Protein AF-A0A7D5UVH3-F1 (afdb_monomer_lite)

InterPro domains:
  IPR036514 SGNH hydrolase superfamily [G3DSA:3.40.50.1110] (5-118)
  IPR045136 Isoamyl acetate-hydrolyzing esterase Iah1-like [PTHR14209] (6-118)

Structure (mmCIF, N/CA/C/O backbone):
data_AF-A0A7D5UVH3-F1
#
_entry.id   AF-A0A7D5UVH3-F1
#
loop_
_atom_site.group_PDB
_atom_site.id
_atom_site.type_symbol
_atom_site.label_atom_id
_atom_site.label_alt_id
_atom_site.label_comp_id
_atom_site.label_asym_id
_atom_site.label_entity_id
_atom_site.label_seq_id
_atom_site.pdbx_PDB_ins_code
_atom_site.Cartn_x
_atom_site.Cartn_y
_atom_site.Cartn_z
_atom_site.occupancy
_atom_site.B_iso_or_equiv
_atom_site.auth_seq_id
_atom_site.auth_comp_id
_atom_site.auth_asym_id
_atom_site.auth_atom_id
_atom_site.pdbx_PDB_model_num
ATOM 1 N N . MET A 1 1 ? 11.507 19.581 -4.291 1.00 45.06 1 MET A N 1
ATOM 2 C CA . MET A 1 1 ? 11.210 18.134 -4.350 1.00 45.06 1 MET A CA 1
ATOM 3 C C . MET A 1 1 ? 9.798 17.923 -3.849 1.00 45.06 1 MET A C 1
ATOM 5 O O . MET A 1 1 ? 9.501 18.351 -2.740 1.00 45.06 1 MET A O 1
ATOM 9 N N . GLN A 1 2 ? 8.921 17.354 -4.673 1.00 54.25 2 GLN A N 1
ATOM 10 C CA . GLN A 1 2 ? 7.599 16.928 -4.214 1.00 54.25 2 GLN A CA 1
ATOM 11 C C . GLN A 1 2 ? 7.803 15.794 -3.198 1.00 54.25 2 GLN A C 1
ATOM 13 O O . GLN A 1 2 ? 8.680 14.956 -3.397 1.00 54.25 2 GLN A O 1
ATOM 18 N N . GLN A 1 3 ? 7.083 15.807 -2.073 1.00 58.22 3 GLN A N 1
ATOM 19 C CA . GLN A 1 3 ? 7.144 14.678 -1.141 1.00 58.22 3 GLN A CA 1
ATOM 20 C C . GLN A 1 3 ? 6.584 13.432 -1.843 1.00 58.22 3 GLN A C 1
ATOM 22 O O . GLN A 1 3 ? 5.542 13.558 -2.489 1.00 58.22 3 GLN A O 1
ATOM 27 N N . PRO A 1 4 ? 7.234 12.261 -1.720 1.00 65.25 4 PRO A N 1
ATOM 28 C CA . PRO A 1 4 ? 6.743 11.038 -2.342 1.00 65.25 4 PRO A CA 1
ATOM 29 C C . PRO A 1 4 ? 5.363 10.692 -1.776 1.00 65.25 4 PRO A C 1
ATOM 31 O O . PRO A 1 4 ? 5.177 10.661 -0.556 1.00 65.25 4 PRO A O 1
ATOM 34 N N . LEU A 1 5 ? 4.398 10.482 -2.672 1.00 83.94 5 LEU A N 1
ATOM 35 C CA . LEU A 1 5 ? 3.029 10.082 -2.354 1.00 83.94 5 LEU A CA 1
ATOM 36 C C . LEU A 1 5 ? 2.984 8.549 -2.218 1.00 83.94 5 LEU A C 1
ATOM 38 O O . LEU A 1 5 ? 3.640 7.855 -2.986 1.00 83.94 5 LEU A O 1
ATOM 42 N N . GLY A 1 6 ? 2.237 8.006 -1.250 1.00 93.50 6 GLY A N 1
ATOM 43 C CA . GLY A 1 6 ? 2.126 6.551 -1.035 1.00 93.50 6 GLY A CA 1
ATOM 44 C C . GLY A 1 6 ? 2.031 6.149 0.438 1.00 93.50 6 GLY A C 1
ATOM 45 O O . GLY A 1 6 ? 1.849 6.998 1.318 1.00 93.50 6 GLY A O 1
ATOM 46 N N . THR A 1 7 ? 2.187 4.855 0.728 1.00 96.81 7 THR A N 1
ATOM 47 C CA . THR A 1 7 ? 2.057 4.317 2.097 1.00 96.81 7 THR A CA 1
ATOM 48 C C . THR A 1 7 ? 3.055 4.928 3.085 1.00 96.81 7 THR A C 1
ATOM 50 O O . THR A 1 7 ? 2.716 5.150 4.249 1.00 96.81 7 THR A O 1
ATOM 53 N N . GLU A 1 8 ? 4.265 5.276 2.634 1.00 95.19 8 GLU A N 1
ATOM 54 C CA . GLU A 1 8 ? 5.265 5.944 3.478 1.00 95.19 8 GLU A CA 1
ATOM 55 C C . GLU A 1 8 ? 4.806 7.315 3.975 1.00 95.19 8 GLU A C 1
ATOM 57 O O . GLU A 1 8 ? 5.069 7.691 5.121 1.00 95.19 8 GLU A O 1
ATOM 62 N N . GLN A 1 9 ? 4.126 8.076 3.118 1.00 94.31 9 GLN A N 1
ATOM 63 C CA . GLN A 1 9 ? 3.546 9.355 3.503 1.00 94.31 9 GLN A CA 1
ATOM 64 C C . GLN A 1 9 ? 2.293 9.145 4.349 1.00 94.31 9 GLN A C 1
ATOM 66 O O . GLN A 1 9 ? 2.121 9.846 5.346 1.00 94.31 9 GLN A O 1
ATOM 71 N N . GLY A 1 10 ? 1.469 8.152 4.002 1.00 95.62 10 GLY A N 1
ATOM 72 C CA . GLY A 1 10 ? 0.293 7.764 4.776 1.00 95.62 10 GLY A CA 1
ATOM 73 C C . GLY A 1 10 ? 0.620 7.567 6.255 1.00 95.62 10 GLY A C 1
ATOM 74 O O . GLY A 1 10 ? -0.019 8.178 7.106 1.00 95.62 10 GLY A O 1
ATOM 75 N N . LEU A 1 11 ? 1.689 6.826 6.565 1.00 96.62 11 LEU A N 1
ATOM 76 C CA . LEU A 1 11 ? 2.141 6.606 7.946 1.00 96.62 11 LEU A CA 1
ATOM 77 C C . LEU A 1 11 ? 2.491 7.902 8.692 1.00 96.62 11 LEU A C 1
ATOM 79 O O . LEU A 1 11 ? 2.249 8.015 9.889 1.00 96.62 11 LEU A O 1
ATOM 83 N N . LYS A 1 12 ? 3.055 8.895 7.996 1.00 95.44 12 LYS A N 1
ATOM 84 C CA . LYS A 1 12 ? 3.423 10.193 8.589 1.00 95.44 12 LYS A CA 1
ATOM 85 C C . LYS A 1 12 ? 2.214 11.107 8.796 1.00 95.44 12 LYS A C 1
ATOM 87 O O . LYS A 1 12 ? 2.258 11.990 9.654 1.00 95.44 12 LYS A O 1
ATOM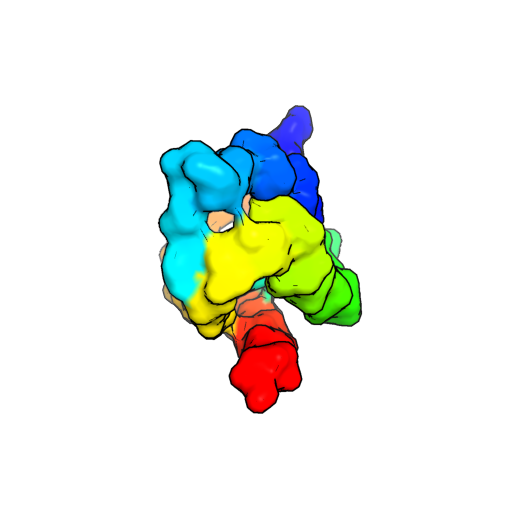 92 N N . VAL A 1 13 ? 1.186 10.959 7.962 1.00 95.50 13 VAL A N 1
ATOM 93 C CA . VAL A 1 13 ? -0.000 11.824 7.949 1.00 95.50 13 VAL A CA 1
ATOM 94 C C . VAL A 1 13 ? -1.100 11.287 8.856 1.00 95.50 13 VAL A C 1
ATOM 96 O O . VAL A 1 13 ? -1.765 12.095 9.493 1.00 95.50 13 VAL A O 1
ATOM 99 N N . LEU A 1 14 ? -1.254 9.965 8.974 1.00 95.94 14 LEU A N 1
ATOM 100 C CA . LEU A 1 14 ? -2.314 9.325 9.756 1.00 95.94 14 LEU A CA 1
ATOM 101 C C . LEU A 1 14 ? -2.505 9.942 11.159 1.00 95.94 14 LEU A C 1
ATOM 103 O O . LEU A 1 14 ? -3.590 10.455 11.416 1.00 95.94 14 LEU A O 1
ATOM 107 N N . PRO A 1 15 ? -1.490 10.034 12.044 1.00 95.31 15 PRO A N 1
ATOM 108 C CA . PRO A 1 15 ? -1.683 10.624 13.375 1.00 95.31 15 PRO A CA 1
ATOM 109 C C . PRO A 1 15 ? -2.066 12.110 13.370 1.00 95.31 15 PRO A C 1
ATOM 111 O O . PRO A 1 15 ? -2.528 12.615 14.384 1.00 95.31 15 PRO A O 1
ATOM 114 N N . LYS A 1 16 ? -1.859 12.826 12.260 1.00 95.31 16 LYS A N 1
ATOM 115 C CA . LYS A 1 16 ? -2.190 14.253 12.138 1.00 95.31 16 LYS A CA 1
ATOM 116 C C . LYS A 1 16 ? -3.639 14.488 11.721 1.00 95.31 16 LYS A C 1
ATOM 118 O O . LYS A 1 16 ? -4.128 15.600 11.880 1.00 95.31 16 LYS A O 1
ATOM 123 N N . ILE A 1 17 ? -4.286 13.478 11.138 1.00 94.12 17 ILE A N 1
ATOM 124 C CA . ILE A 1 17 ? -5.668 13.564 10.647 1.00 94.12 17 ILE A CA 1
ATOM 125 C C . ILE A 1 17 ? -6.664 12.846 11.560 1.00 94.12 17 ILE A C 1
ATOM 127 O O . ILE A 1 17 ? -7.856 13.131 11.485 1.00 94.12 17 ILE A O 1
ATOM 131 N N . MET A 1 18 ? -6.197 11.930 12.414 1.00 94.50 18 MET A N 1
ATOM 132 C CA . MET A 1 18 ? -7.050 11.276 13.405 1.00 94.50 18 MET A CA 1
ATOM 133 C C . MET A 1 18 ? -7.394 12.252 14.532 1.00 94.50 18 MET A C 1
ATOM 135 O O . MET A 1 18 ? -6.520 12.925 15.076 1.00 94.50 18 MET A O 1
ATOM 139 N N . SER A 1 19 ? -8.679 12.337 14.865 1.00 91.75 19 SER A N 1
ATOM 140 C CA . SER A 1 19 ? -9.176 13.132 15.990 1.00 91.75 19 SER A CA 1
ATOM 141 C C . SER A 1 19 ? -9.019 12.380 17.310 1.00 91.75 19 SER A C 1
ATOM 143 O O . SER A 1 19 ? -8.823 11.171 17.320 1.00 91.75 19 SER A O 1
ATOM 145 N N . ASP A 1 20 ? -9.162 13.076 18.437 1.00 93.00 20 ASP A N 1
ATOM 146 C CA . ASP A 1 20 ? -9.287 12.406 19.733 1.00 93.00 20 ASP A CA 1
ATOM 147 C C . ASP A 1 20 ? -10.549 11.509 19.737 1.00 93.00 20 ASP A C 1
ATOM 149 O O . ASP A 1 20 ? -11.649 12.022 19.484 1.00 93.00 20 ASP A O 1
ATOM 153 N N . PRO A 1 21 ? -10.436 10.196 20.033 1.00 93.19 21 PRO A N 1
ATOM 154 C CA . PRO A 1 21 ? -11.580 9.289 20.123 1.00 93.19 21 PRO A CA 1
ATOM 155 C C . PRO A 1 21 ? -12.677 9.734 21.096 1.00 93.19 21 PRO A C 1
ATOM 157 O O . PRO A 1 21 ? -13.837 9.374 20.894 1.00 93.19 21 PRO A O 1
ATOM 160 N N . GLN A 1 22 ? -12.341 10.518 22.128 1.00 92.94 22 GLN A N 1
ATOM 161 C CA . GLN A 1 22 ? -13.313 11.068 23.080 1.00 92.94 22 GLN A CA 1
ATOM 162 C C . GLN A 1 22 ? -14.156 12.194 22.471 1.00 92.94 22 GLN A C 1
ATOM 164 O O . GLN A 1 22 ? -15.286 12.420 22.898 1.00 92.94 22 GLN A O 1
ATOM 169 N N . GLN A 1 23 ? -13.624 12.893 21.466 1.00 93.69 23 GLN A N 1
ATOM 170 C CA . GLN A 1 23 ? -14.319 13.976 20.768 1.00 93.69 23 GLN A CA 1
ATOM 171 C C . GLN A 1 23 ? -15.065 13.464 19.536 1.00 93.69 23 GLN A C 1
ATOM 173 O O . GLN A 1 23 ? -16.155 13.936 19.219 1.00 93.69 23 GLN A O 1
ATOM 178 N N . THR A 1 24 ? -14.475 12.523 18.796 1.00 93.44 24 THR A N 1
ATOM 179 C CA . THR A 1 24 ? -15.062 11.970 17.571 1.00 93.44 24 THR A CA 1
ATOM 180 C C . THR A 1 24 ? -14.631 10.522 17.365 1.00 93.44 24 THR A C 1
ATOM 182 O O . THR A 1 24 ? -13.449 10.191 17.359 1.00 93.44 24 THR A O 1
ATOM 185 N N . SER A 1 25 ? -15.607 9.642 17.134 1.00 93.06 25 SER A N 1
ATOM 186 C CA . SER A 1 25 ? -15.373 8.222 16.861 1.00 93.06 25 SER A CA 1
ATOM 187 C C . SER A 1 25 ? -15.365 7.944 15.356 1.00 93.06 25 SER A C 1
ATOM 189 O O . SER A 1 25 ? -16.342 8.224 14.658 1.00 93.06 25 SER A O 1
ATOM 191 N N . VAL A 1 26 ? -14.285 7.332 14.862 1.00 95.38 26 VAL A N 1
ATOM 192 C CA . VAL A 1 26 ? -14.221 6.766 13.511 1.00 95.38 26 VAL A CA 1
ATOM 193 C C . VAL A 1 26 ? -14.729 5.329 13.563 1.00 95.38 26 VAL A C 1
ATOM 195 O O . VAL A 1 26 ? -14.070 4.451 14.104 1.00 95.38 26 VAL A O 1
ATOM 198 N N . ARG A 1 27 ? -15.912 5.072 12.995 1.00 95.62 27 ARG A N 1
ATOM 199 C CA . ARG A 1 27 ? -16.502 3.717 12.957 1.00 95.62 27 ARG A CA 1
ATOM 200 C C . ARG A 1 27 ? -16.059 2.881 11.761 1.00 95.62 27 ARG A C 1
ATOM 202 O O . ARG A 1 27 ? -16.139 1.655 11.808 1.00 95.62 27 ARG A O 1
ATOM 209 N N . PHE A 1 28 ? -15.636 3.535 10.688 1.00 95.94 28 PHE A N 1
ATOM 210 C CA . PHE A 1 28 ? -15.230 2.898 9.445 1.00 95.94 28 PHE A CA 1
ATOM 211 C C . PHE A 1 28 ? -14.067 3.671 8.835 1.00 95.94 28 PHE A C 1
ATOM 213 O O . PHE A 1 28 ? -14.106 4.901 8.798 1.00 95.94 28 PHE A O 1
ATOM 220 N N . MET A 1 29 ? -13.060 2.960 8.335 1.00 95.44 29 MET A N 1
ATOM 221 C CA . MET A 1 29 ? -11.962 3.557 7.583 1.00 95.44 29 MET A CA 1
ATOM 222 C C . MET A 1 29 ? -11.645 2.717 6.350 1.00 95.44 29 MET A C 1
ATOM 224 O O . MET A 1 29 ? -11.346 1.529 6.454 1.00 95.44 29 MET A O 1
ATOM 228 N N . ALA A 1 30 ? -11.665 3.367 5.187 1.00 95.88 30 ALA A N 1
ATOM 229 C CA . ALA A 1 30 ? -11.124 2.811 3.957 1.00 95.88 30 ALA A CA 1
ATOM 230 C C . ALA A 1 30 ? -9.674 3.276 3.774 1.00 95.88 30 ALA A C 1
ATOM 232 O O . ALA A 1 30 ? -9.400 4.476 3.826 1.00 95.88 30 ALA A O 1
ATOM 233 N N . ILE A 1 31 ? -8.758 2.338 3.540 1.00 94.75 31 ILE A N 1
ATOM 234 C CA . ILE A 1 31 ? -7.354 2.615 3.222 1.00 94.75 31 ILE A CA 1
ATOM 235 C C . ILE A 1 31 ? -7.122 2.265 1.754 1.00 94.75 31 ILE A C 1
ATOM 237 O O . ILE A 1 31 ? -7.371 1.137 1.328 1.00 94.75 31 ILE A O 1
ATOM 241 N N . ILE A 1 32 ? -6.660 3.256 0.986 1.00 95.38 32 ILE A N 1
ATOM 242 C CA . ILE A 1 32 ? -6.471 3.166 -0.465 1.00 95.38 32 ILE A CA 1
ATOM 243 C C . ILE A 1 32 ? -5.058 3.650 -0.800 1.00 95.38 32 ILE A C 1
ATOM 245 O O . ILE A 1 32 ? -4.795 4.850 -0.858 1.00 95.38 32 ILE A O 1
ATOM 249 N N . PHE A 1 33 ? -4.144 2.706 -1.009 1.00 96.25 33 PHE A N 1
ATOM 250 C CA . PHE A 1 33 ? -2.756 2.953 -1.410 1.00 96.25 33 PHE A CA 1
ATOM 251 C C . PHE A 1 33 ? -2.296 1.885 -2.406 1.00 96.25 33 PHE A C 1
ATOM 253 O O . PHE A 1 33 ? -2.965 0.872 -2.585 1.00 96.25 33 PHE A O 1
ATOM 260 N N . GLY A 1 34 ? -1.132 2.082 -3.027 1.00 95.75 34 GLY A N 1
ATOM 261 C CA . GLY A 1 34 ? -0.539 1.115 -3.954 1.00 95.75 34 GLY A CA 1
ATOM 262 C C . GLY A 1 34 ? -0.252 1.696 -5.334 1.00 95.75 34 GLY A C 1
ATOM 263 O O . GLY A 1 34 ? 0.729 1.316 -5.947 1.00 95.75 34 GLY A O 1
ATOM 264 N N . SER A 1 35 ? -1.025 2.675 -5.816 1.00 94.00 35 SER A N 1
ATOM 265 C CA . SER A 1 35 ? -0.811 3.239 -7.162 1.00 94.00 35 SER A CA 1
ATOM 266 C C . SER A 1 35 ? 0.506 4.000 -7.310 1.00 94.00 35 SER A C 1
ATOM 268 O O . SER A 1 35 ? 1.114 3.987 -8.379 1.00 94.00 35 SER A O 1
ATOM 270 N N . ASN A 1 36 ? 0.909 4.741 -6.279 1.00 94.69 36 ASN A N 1
ATOM 271 C CA . ASN A 1 36 ? 2.177 5.468 -6.270 1.00 94.69 36 ASN A CA 1
ATOM 272 C C . ASN A 1 36 ? 3.314 4.525 -5.858 1.00 94.69 36 ASN A C 1
ATOM 274 O O . ASN A 1 36 ? 4.334 4.477 -6.535 1.00 94.69 36 ASN A O 1
ATOM 278 N N . ASP A 1 37 ? 3.068 3.694 -4.842 1.00 96.81 37 ASP A N 1
ATOM 279 C CA . ASP A 1 37 ? 3.983 2.661 -4.353 1.00 96.81 37 ASP A CA 1
ATOM 280 C C . ASP A 1 37 ? 4.440 1.696 -5.470 1.00 96.81 37 ASP A C 1
ATOM 282 O O . ASP A 1 37 ? 5.617 1.345 -5.530 1.00 96.81 37 ASP A O 1
ATOM 286 N N . ALA A 1 38 ? 3.533 1.336 -6.391 1.00 96.94 38 ALA A N 1
ATOM 287 C CA . ALA A 1 38 ? 3.767 0.465 -7.548 1.00 96.94 38 ALA A CA 1
ATOM 288 C C . ALA A 1 38 ? 4.468 1.143 -8.736 1.00 96.94 38 ALA A C 1
ATOM 290 O O . ALA A 1 38 ? 4.540 0.563 -9.823 1.00 96.94 38 ALA A O 1
ATOM 291 N N . CYS A 1 39 ? 4.967 2.373 -8.577 1.00 95.38 39 CYS A N 1
ATOM 292 C CA . CYS A 1 39 ? 5.830 2.959 -9.598 1.00 95.38 39 CYS A CA 1
ATOM 293 C C . CYS A 1 39 ? 7.097 2.126 -9.789 1.00 95.38 39 CYS A C 1
ATOM 295 O O . CYS A 1 39 ? 7.522 1.421 -8.879 1.00 95.38 39 CYS A O 1
ATOM 297 N N . PHE A 1 40 ? 7.706 2.188 -10.970 1.00 95.56 40 PHE A N 1
ATOM 298 C CA . PHE A 1 40 ? 8.963 1.500 -11.227 1.00 95.56 40 PHE A CA 1
ATOM 299 C C . PHE A 1 40 ? 10.082 2.064 -10.338 1.00 95.56 40 PHE A C 1
ATOM 301 O O . PHE A 1 40 ? 10.078 3.265 -10.051 1.00 95.56 40 PHE A O 1
ATOM 308 N N . PRO A 1 41 ? 11.066 1.243 -9.930 1.00 94.19 41 PRO A N 1
ATOM 309 C CA . PRO A 1 41 ? 12.187 1.705 -9.111 1.00 94.19 41 PRO A CA 1
ATOM 310 C C . PRO A 1 41 ? 12.986 2.862 -9.729 1.00 94.19 41 PRO A C 1
ATOM 312 O O . PRO A 1 41 ? 13.538 3.679 -8.999 1.00 94.19 41 PRO A O 1
ATOM 315 N N . ASP A 1 42 ? 13.042 2.935 -11.061 1.00 93.44 42 ASP A N 1
ATOM 316 C CA . ASP A 1 42 ? 13.730 3.969 -11.840 1.00 93.44 42 ASP A CA 1
ATOM 317 C C . ASP A 1 42 ? 12.792 5.082 -12.344 1.00 93.44 42 ASP A C 1
ATOM 319 O O . ASP A 1 42 ? 13.204 5.928 -13.139 1.00 93.44 42 ASP A O 1
ATOM 323 N N . ALA A 1 43 ? 11.532 5.103 -11.897 1.00 91.81 43 ALA A N 1
ATOM 324 C CA . ALA A 1 43 ? 10.576 6.114 -12.321 1.00 91.81 43 ALA A CA 1
ATOM 325 C C . ALA A 1 43 ? 10.978 7.517 -11.827 1.00 91.81 43 ALA A C 1
ATOM 327 O O . ALA A 1 43 ? 11.269 7.735 -10.649 1.00 91.81 43 ALA A O 1
ATOM 328 N N . GLU A 1 44 ? 10.918 8.502 -12.727 1.00 90.31 44 GLU A N 1
ATOM 329 C CA . GLU A 1 44 ? 11.365 9.886 -12.488 1.00 90.31 44 GLU A CA 1
ATOM 330 C C . GLU A 1 44 ? 10.596 10.614 -11.366 1.00 90.31 44 GLU A C 1
ATOM 332 O O . GLU A 1 44 ? 11.067 11.615 -10.827 1.00 90.31 44 GLU A O 1
ATOM 337 N N . ASN A 1 45 ? 9.409 10.124 -10.994 1.00 87.94 45 ASN A N 1
ATOM 338 C CA . ASN A 1 45 ? 8.605 10.662 -9.893 1.00 87.94 45 ASN A CA 1
ATOM 339 C C . ASN A 1 45 ? 9.094 10.219 -8.501 1.00 87.94 45 ASN A C 1
ATOM 341 O O . ASN A 1 45 ? 8.695 10.836 -7.516 1.00 87.94 45 ASN A O 1
ATOM 345 N N . GLY A 1 46 ? 9.937 9.183 -8.401 1.00 89.19 46 GLY A N 1
ATOM 346 C CA . GLY A 1 46 ? 10.525 8.736 -7.133 1.00 89.19 46 GLY A CA 1
ATOM 347 C C . GLY A 1 46 ? 9.511 8.224 -6.102 1.00 89.19 46 GLY A C 1
ATOM 348 O O . GLY A 1 46 ? 9.746 8.339 -4.902 1.00 89.19 46 GLY A O 1
ATOM 349 N N . GLU A 1 47 ? 8.366 7.703 -6.552 1.00 91.19 47 GLU A N 1
ATOM 350 C CA . GLU A 1 47 ? 7.267 7.260 -5.675 1.00 91.19 47 GLU A CA 1
ATOM 351 C C . GLU A 1 47 ? 7.319 5.764 -5.327 1.00 91.19 47 GLU A C 1
ATOM 353 O O . GLU A 1 47 ? 6.519 5.291 -4.522 1.00 91.19 47 GLU A O 1
ATOM 358 N N . HIS A 1 48 ? 8.256 5.021 -5.922 1.00 95.62 48 HIS A N 1
ATOM 359 C CA . HIS A 1 48 ? 8.374 3.581 -5.727 1.00 95.62 48 HIS A CA 1
ATOM 360 C C . HIS A 1 48 ? 8.588 3.203 -4.256 1.00 95.62 48 HIS A C 1
ATOM 362 O O . HIS A 1 48 ? 9.465 3.737 -3.572 1.00 95.62 48 HIS A O 1
ATOM 368 N N . VAL A 1 49 ? 7.839 2.199 -3.806 1.00 96.62 49 VAL A N 1
ATOM 369 C CA . VAL A 1 49 ? 8.024 1.542 -2.511 1.00 96.62 49 VAL A CA 1
ATOM 370 C C . VAL A 1 49 ? 8.161 0.048 -2.756 1.00 96.62 49 VAL A C 1
ATOM 372 O O . VAL A 1 49 ? 7.253 -0.564 -3.306 1.00 96.62 49 VAL A O 1
ATOM 375 N N . LEU A 1 50 ? 9.259 -0.562 -2.303 1.00 97.12 50 LEU A N 1
ATOM 376 C CA . LEU A 1 50 ? 9.475 -2.013 -2.407 1.00 97.12 50 LEU A CA 1
ATOM 377 C C . LEU A 1 50 ? 8.290 -2.804 -1.831 1.00 97.12 50 LEU A C 1
ATOM 379 O O . LEU A 1 50 ? 7.786 -2.452 -0.764 1.00 97.12 50 LEU A O 1
ATOM 383 N N . LEU A 1 51 ? 7.904 -3.907 -2.478 1.00 97.38 51 LEU A N 1
ATOM 384 C CA . LEU A 1 51 ? 6.709 -4.687 -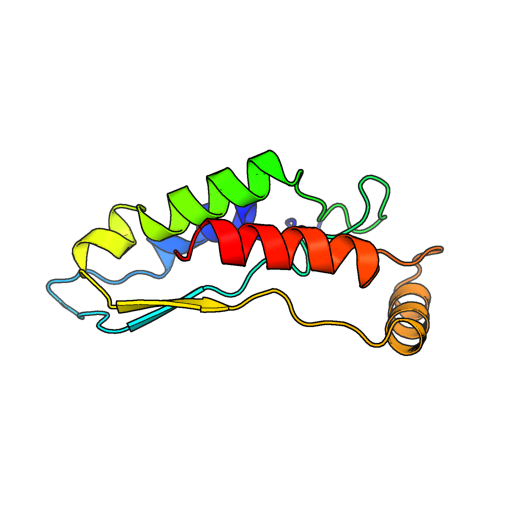2.128 1.00 97.38 51 LEU A CA 1
ATOM 385 C C . LEU A 1 51 ? 6.685 -5.138 -0.652 1.00 97.38 51 LEU A C 1
ATOM 387 O O . LEU A 1 51 ? 5.701 -4.920 0.055 1.00 97.38 51 LEU A O 1
ATOM 391 N N . ASP A 1 52 ? 7.807 -5.645 -0.132 1.00 97.50 52 ASP A N 1
ATOM 392 C CA . ASP A 1 52 ? 7.946 -6.012 1.288 1.00 97.50 52 ASP A CA 1
ATOM 393 C C . ASP A 1 52 ? 7.733 -4.825 2.233 1.00 97.50 52 ASP A C 1
ATOM 395 O O . ASP A 1 52 ? 7.193 -4.960 3.337 1.00 97.50 52 ASP A O 1
ATOM 399 N N . ARG A 1 53 ? 8.187 -3.638 1.820 1.00 97.81 53 ARG A N 1
ATOM 400 C CA . ARG A 1 53 ? 8.024 -2.407 2.593 1.00 97.81 53 ARG A CA 1
ATOM 401 C C . ARG A 1 53 ? 6.585 -1.914 2.514 1.00 97.81 53 ARG A C 1
ATOM 403 O O . ARG A 1 53 ? 6.046 -1.534 3.547 1.00 97.81 53 ARG A O 1
ATOM 410 N N . TYR A 1 54 ? 5.957 -1.987 1.345 1.00 97.81 54 TYR A N 1
ATOM 411 C CA . TYR A 1 54 ? 4.540 -1.698 1.148 1.00 97.81 54 TYR A CA 1
ATOM 412 C C . TYR A 1 54 ? 3.662 -2.570 2.058 1.00 97.81 54 TYR A C 1
ATOM 414 O O . TYR A 1 54 ? 2.880 -2.031 2.842 1.00 97.81 54 TYR A O 1
ATOM 422 N N . LYS A 1 55 ? 3.887 -3.893 2.073 1.00 97.81 55 LYS A N 1
ATOM 423 C CA . LYS A 1 55 ? 3.206 -4.837 2.977 1.00 97.81 55 LYS A CA 1
ATOM 424 C C . LYS A 1 55 ? 3.347 -4.427 4.443 1.00 97.81 55 LYS A C 1
ATOM 426 O O . LYS A 1 55 ? 2.357 -4.294 5.160 1.00 97.81 55 LYS A O 1
ATOM 431 N N . LYS A 1 56 ? 4.581 -4.157 4.888 1.00 98.00 56 LYS A N 1
ATOM 432 C CA . LYS A 1 56 ? 4.860 -3.691 6.259 1.00 98.00 56 LYS A CA 1
ATOM 433 C C . LYS A 1 56 ? 4.187 -2.353 6.565 1.00 98.00 56 LYS A C 1
ATOM 435 O O . LYS A 1 56 ? 3.736 -2.151 7.689 1.00 98.00 56 LYS A O 1
ATOM 440 N N . ASN A 1 57 ? 4.134 -1.435 5.604 1.00 97.75 57 ASN A N 1
ATOM 441 C CA . ASN A 1 57 ? 3.512 -0.132 5.798 1.00 97.75 57 ASN A CA 1
ATOM 442 C C . ASN A 1 57 ? 1.991 -0.247 5.939 1.00 97.75 57 ASN A C 1
ATOM 444 O O . ASN A 1 57 ? 1.432 0.408 6.812 1.00 97.75 57 ASN A O 1
ATOM 448 N N . LEU A 1 58 ? 1.333 -1.094 5.140 1.00 97.50 58 LEU A N 1
ATOM 449 C CA . LEU A 1 58 ? -0.102 -1.358 5.269 1.00 97.50 58 LEU A CA 1
ATOM 450 C C . LEU A 1 58 ? -0.449 -1.928 6.646 1.00 97.50 58 LEU A C 1
ATOM 452 O O . LEU A 1 58 ? -1.326 -1.391 7.317 1.00 97.50 58 LEU A O 1
ATOM 456 N N . VAL A 1 59 ? 0.294 -2.936 7.116 1.00 96.69 59 VAL A N 1
ATOM 457 C CA . VAL A 1 59 ? 0.106 -3.483 8.472 1.00 96.69 59 VAL A CA 1
ATOM 458 C C . VAL A 1 59 ? 0.256 -2.383 9.524 1.00 96.69 59 VAL A C 1
ATOM 460 O O . VAL A 1 59 ? -0.616 -2.225 10.369 1.00 96.69 59 VAL A O 1
ATOM 463 N N . LYS A 1 60 ? 1.304 -1.555 9.424 1.00 97.75 60 LYS A N 1
ATOM 464 C CA . LYS A 1 60 ? 1.515 -0.429 10.346 1.00 97.75 60 LYS A CA 1
ATOM 465 C C . LYS A 1 60 ? 0.409 0.625 10.298 1.00 97.75 60 LYS A C 1
ATOM 467 O O . LYS A 1 60 ? 0.195 1.280 11.309 1.00 97.75 60 LYS A O 1
ATOM 472 N N . LEU A 1 61 ? -0.243 0.837 9.152 1.00 97.06 61 LEU A N 1
ATOM 473 C CA . LEU A 1 61 ? -1.389 1.744 9.047 1.00 97.06 61 LEU A CA 1
ATOM 474 C C . LEU A 1 61 ? -2.593 1.179 9.807 1.00 97.06 61 LEU A C 1
ATOM 476 O O . LEU A 1 61 ? -3.223 1.916 10.559 1.00 97.06 61 LEU A O 1
ATOM 480 N N . PHE A 1 62 ? -2.880 -0.116 9.648 1.00 94.56 62 PHE A N 1
ATOM 481 C CA . PHE A 1 62 ? -3.990 -0.781 10.337 1.00 94.56 62 PHE A CA 1
ATOM 482 C C . PHE A 1 62 ? -3.791 -0.850 11.846 1.00 94.56 62 PHE A C 1
ATOM 484 O O . PHE A 1 62 ? -4.732 -0.600 12.592 1.00 94.56 62 PHE A O 1
ATOM 491 N N . THR A 1 63 ? -2.564 -1.131 12.282 1.00 95.88 63 THR A N 1
ATOM 492 C CA . THR A 1 63 ? -2.212 -1.247 13.701 1.00 95.88 63 THR A CA 1
ATOM 493 C C . THR A 1 63 ? -1.648 0.054 14.271 1.00 95.88 63 THR A C 1
ATOM 495 O O . THR A 1 63 ? -0.871 0.046 15.227 1.00 95.88 63 THR A O 1
ATOM 498 N N . HIS A 1 64 ? -1.912 1.197 13.630 1.00 97.50 64 HIS A N 1
ATOM 499 C CA . HIS A 1 64 ? -1.404 2.466 14.133 1.00 97.50 64 HIS A CA 1
ATOM 500 C C . HIS A 1 64 ? -2.196 2.857 15.391 1.00 97.50 64 HIS A C 1
ATOM 502 O O . HIS A 1 64 ? -3.423 2.921 15.309 1.00 97.50 64 HIS A O 1
ATOM 508 N N . PRO A 1 65 ? -1.557 3.246 16.513 1.00 96.69 65 PRO A N 1
ATOM 509 C CA . PRO A 1 65 ? -2.273 3.558 17.755 1.00 96.69 65 PRO A CA 1
ATOM 510 C C . PRO A 1 65 ? -3.357 4.632 17.593 1.00 96.69 65 PRO A C 1
ATOM 512 O O . PRO A 1 65 ? -4.452 4.507 18.129 1.00 96.69 65 PRO A O 1
ATOM 515 N N . ALA A 1 66 ? -3.081 5.668 16.790 1.00 95.75 66 ALA A N 1
ATOM 516 C CA . ALA A 1 66 ? -4.057 6.720 16.483 1.00 95.75 66 ALA A CA 1
ATOM 517 C C . ALA A 1 66 ? -5.312 6.213 15.744 1.00 95.75 66 ALA A C 1
ATOM 519 O O . ALA A 1 66 ? -6.337 6.876 15.789 1.00 95.75 66 ALA A O 1
ATOM 520 N N . LEU A 1 67 ? -5.236 5.072 15.054 1.00 95.88 67 LEU A N 1
ATOM 521 C CA . LEU A 1 67 ? -6.379 4.439 14.400 1.00 95.88 67 LEU A CA 1
ATOM 522 C C . LEU A 1 67 ? -7.038 3.396 15.308 1.00 95.88 67 LEU A C 1
ATOM 524 O O . LEU A 1 67 ? -8.257 3.418 15.475 1.00 95.88 67 LEU A O 1
ATOM 528 N N . GLU A 1 68 ? -6.235 2.530 15.934 1.00 95.50 68 GLU A N 1
ATOM 529 C CA . GLU A 1 68 ? -6.698 1.491 16.865 1.00 95.50 68 GLU A CA 1
ATOM 530 C C . GLU A 1 68 ? -7.512 2.072 18.024 1.00 95.50 68 GLU A C 1
ATOM 532 O O . GLU A 1 68 ? -8.498 1.468 18.443 1.00 95.50 68 GLU A O 1
ATOM 537 N N . ALA A 1 69 ? -7.174 3.281 18.484 1.00 96.12 69 ALA A N 1
ATOM 538 C CA . ALA A 1 69 ? -7.903 3.966 19.547 1.00 96.12 69 ALA A CA 1
ATOM 539 C C . ALA A 1 69 ? -9.391 4.228 19.223 1.00 96.12 69 ALA A C 1
ATOM 541 O O . ALA A 1 69 ? -10.186 4.427 20.139 1.00 96.12 69 ALA A O 1
ATOM 542 N N . HIS A 1 70 ? -9.793 4.199 17.945 1.00 96.50 70 HIS A N 1
ATOM 543 C CA . HIS A 1 70 ? -11.199 4.305 17.537 1.00 96.50 70 HIS A CA 1
ATOM 544 C C . HIS A 1 70 ? -11.891 2.949 17.321 1.00 96.50 70 HIS A C 1
ATOM 546 O O . HIS A 1 70 ? -13.111 2.926 17.160 1.00 96.50 70 HIS A O 1
ATOM 552 N N . ASN A 1 71 ? -11.141 1.839 17.299 1.00 95.44 71 ASN A N 1
ATOM 553 C CA . ASN A 1 71 ? -11.614 0.490 16.965 1.00 95.44 71 ASN A CA 1
ATOM 554 C C . ASN A 1 71 ? -12.535 0.432 15.712 1.00 95.44 71 ASN A C 1
ATOM 556 O O . ASN A 1 71 ? -13.672 -0.051 15.793 1.00 95.44 71 ASN A O 1
ATOM 560 N N . PRO A 1 72 ? -12.104 0.976 14.554 1.00 96.38 72 PRO A N 1
ATOM 561 C CA . PRO A 1 72 ? -12.941 1.058 13.362 1.00 96.38 72 PRO A CA 1
ATOM 562 C C . PRO A 1 72 ? -13.068 -0.290 12.644 1.00 96.38 72 PRO A C 1
ATOM 564 O O . PRO A 1 72 ? -12.179 -1.137 12.684 1.00 96.38 72 PRO A O 1
ATOM 567 N N . ARG A 1 73 ? -14.132 -0.438 11.849 1.00 96.19 73 ARG A N 1
ATOM 568 C CA . ARG A 1 73 ? -14.163 -1.436 10.772 1.00 96.19 73 ARG A CA 1
ATOM 569 C C . ARG A 1 73 ? -13.259 -0.973 9.632 1.00 96.19 73 ARG A C 1
ATOM 571 O O . ARG A 1 73 ? -13.446 0.124 9.104 1.00 96.19 73 ARG A O 1
ATOM 578 N N . LEU A 1 74 ? -12.299 -1.808 9.255 1.00 94.88 74 LEU A N 1
ATOM 579 C CA . LEU A 1 74 ? -11.309 -1.489 8.230 1.00 94.88 74 LEU A CA 1
ATOM 580 C C . LEU A 1 74 ? -11.703 -2.088 6.880 1.00 94.88 74 LEU A C 1
ATOM 582 O O . LEU A 1 74 ? -12.114 -3.243 6.801 1.00 94.88 74 LEU A O 1
ATOM 586 N N . LEU A 1 75 ? -11.546 -1.298 5.819 1.00 95.44 75 LEU A N 1
ATOM 587 C CA . LEU A 1 75 ? -11.632 -1.750 4.435 1.00 95.44 75 LEU A CA 1
ATOM 588 C C . LEU A 1 75 ? -10.316 -1.431 3.726 1.00 95.44 75 LEU A C 1
ATOM 590 O O . LEU A 1 75 ? -9.950 -0.264 3.584 1.00 95.44 75 LEU A O 1
ATOM 594 N N . LEU A 1 76 ? -9.627 -2.462 3.244 1.00 96.38 76 LEU A N 1
ATOM 595 C CA . LEU A 1 76 ? -8.490 -2.298 2.347 1.00 96.38 76 LEU A CA 1
ATOM 596 C C . LEU A 1 76 ? -8.978 -2.355 0.902 1.00 96.38 76 LEU A C 1
ATOM 598 O O . LEU A 1 76 ? -9.568 -3.347 0.479 1.00 96.38 76 LEU A O 1
ATOM 602 N N . VAL A 1 77 ? -8.728 -1.287 0.149 1.00 96.44 77 VAL A N 1
ATOM 603 C CA . VAL A 1 77 ? -9.041 -1.223 -1.280 1.00 96.44 77 VAL A CA 1
ATOM 604 C C . VAL A 1 77 ? -7.751 -1.424 -2.066 1.00 96.44 77 VAL A C 1
ATOM 606 O O . VAL A 1 77 ? -6.765 -0.722 -1.839 1.00 96.44 77 VAL A O 1
ATOM 609 N N . ILE A 1 78 ? -7.764 -2.382 -2.993 1.00 96.69 78 ILE A N 1
ATOM 610 C CA . ILE A 1 78 ? -6.636 -2.639 -3.894 1.00 96.69 78 ILE A CA 1
ATOM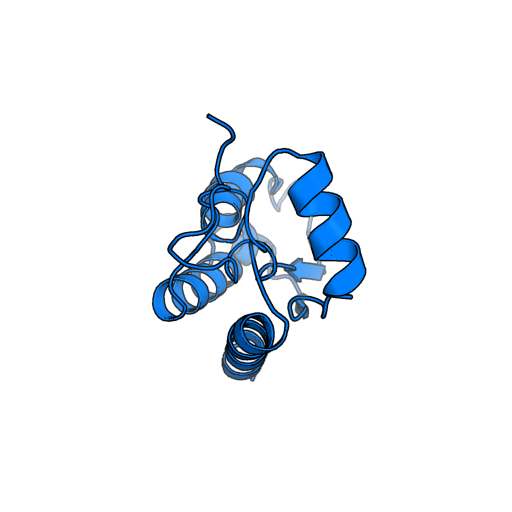 611 C C . ILE A 1 78 ? -6.344 -1.412 -4.777 1.00 96.69 78 ILE A C 1
ATOM 613 O O . ILE A 1 78 ? -7.270 -0.658 -5.102 1.00 96.69 78 ILE A O 1
ATOM 617 N N . PRO A 1 79 ? -5.086 -1.187 -5.198 1.00 95.88 79 PRO A N 1
ATOM 618 C CA . PRO A 1 79 ? -4.791 -0.129 -6.150 1.00 95.88 79 PRO A CA 1
ATOM 619 C C . PRO A 1 79 ? -5.540 -0.366 -7.475 1.00 95.88 79 PRO A C 1
ATOM 621 O O . PRO A 1 79 ? -5.574 -1.492 -7.973 1.00 95.88 79 PRO A O 1
ATOM 624 N N . PRO A 1 80 ? -6.157 0.675 -8.061 1.00 92.38 80 PRO A N 1
ATOM 625 C CA . PRO A 1 80 ? -6.894 0.539 -9.308 1.00 92.38 80 PRO A CA 1
ATOM 626 C C . PRO A 1 80 ? -5.961 0.270 -10.490 1.00 92.38 80 PRO A C 1
ATOM 628 O O . PRO A 1 80 ? -4.894 0.880 -10.610 1.00 92.38 80 PRO A O 1
ATOM 631 N N . LEU A 1 81 ? -6.436 -0.560 -11.422 1.00 90.50 81 LEU A N 1
ATOM 632 C CA . LEU A 1 81 ? -5.843 -0.668 -12.751 1.00 90.50 81 LEU A CA 1
ATOM 633 C C . LEU A 1 81 ? -5.882 0.685 -13.466 1.00 90.50 81 LEU A C 1
ATOM 635 O O . LEU A 1 81 ? -6.756 1.531 -13.248 1.00 90.50 81 LEU A O 1
ATOM 639 N N . ILE A 1 82 ? -4.930 0.867 -14.365 1.00 91.62 82 ILE A N 1
ATOM 640 C CA . ILE A 1 82 ? -4.769 2.072 -15.162 1.00 91.62 82 ILE A CA 1
ATOM 641 C C . ILE A 1 82 ? -4.943 1.763 -16.643 1.00 91.62 82 ILE A C 1
ATOM 643 O O . ILE A 1 82 ? -4.590 0.694 -17.134 1.00 91.62 82 ILE A O 1
ATOM 647 N N . GLU A 1 83 ? -5.448 2.744 -17.383 1.00 94.44 83 GLU A N 1
ATOM 648 C CA . GLU A 1 83 ? -5.347 2.713 -18.837 1.00 94.44 83 GLU A CA 1
ATOM 649 C C . GLU A 1 83 ? -3.954 3.237 -19.215 1.00 94.44 83 GLU A C 1
ATOM 651 O O . GLU A 1 83 ? -3.665 4.433 -19.099 1.00 94.44 83 GLU A O 1
ATOM 656 N N . GLU A 1 84 ? -3.060 2.318 -19.575 1.00 94.00 84 GLU A N 1
ATOM 657 C CA . GLU A 1 84 ? -1.634 2.602 -19.750 1.00 94.00 84 GLU A CA 1
ATOM 658 C C . GLU A 1 84 ? -1.363 3.568 -20.908 1.00 94.00 84 GLU A C 1
ATOM 660 O O . GLU A 1 84 ? -0.448 4.388 -20.810 1.00 94.00 84 GLU A O 1
ATOM 665 N N . ARG A 1 85 ? -2.186 3.571 -21.969 1.00 92.25 85 ARG A N 1
ATOM 666 C CA . ARG A 1 85 ? -2.004 4.510 -23.090 1.00 92.25 85 ARG A CA 1
ATOM 667 C C . ARG A 1 85 ? -2.283 5.949 -22.661 1.00 92.25 85 ARG A C 1
ATOM 669 O O . ARG A 1 85 ? -1.545 6.864 -23.019 1.00 92.25 85 ARG A O 1
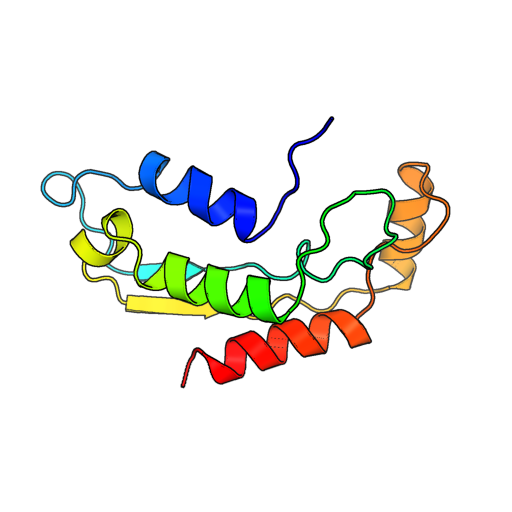ATOM 676 N N . ARG A 1 86 ? -3.323 6.182 -21.864 1.00 94.31 86 ARG A N 1
ATOM 677 C CA . ARG A 1 86 ? -3.645 7.486 -21.269 1.00 94.31 86 ARG A CA 1
ATOM 678 C C . ARG A 1 86 ? -2.635 7.875 -20.202 1.00 94.31 86 ARG A C 1
ATOM 680 O O . ARG A 1 86 ? -2.370 9.069 -20.045 1.00 94.31 86 ARG A O 1
ATOM 687 N N . LEU A 1 87 ? -2.079 6.908 -19.468 1.00 93.00 87 LEU A N 1
ATOM 688 C CA . LEU A 1 87 ? -0.981 7.187 -18.548 1.00 93.00 87 LEU A CA 1
ATOM 689 C C . LEU A 1 87 ? 0.246 7.696 -19.309 1.00 93.00 87 LEU A C 1
ATOM 691 O O . LEU A 1 87 ? 0.800 8.712 -18.905 1.00 93.00 87 LEU A O 1
ATOM 695 N N . ASP A 1 88 ? 0.615 7.064 -20.423 1.00 93.06 88 ASP A N 1
ATOM 696 C CA . ASP A 1 88 ? 1.756 7.475 -21.250 1.00 93.06 88 ASP A CA 1
ATOM 697 C C . ASP A 1 88 ? 1.625 8.934 -21.715 1.00 93.06 88 ASP A C 1
ATOM 699 O O . ASP A 1 88 ? 2.533 9.741 -21.514 1.00 93.06 88 ASP A O 1
ATOM 703 N N . HIS A 1 89 ? 0.443 9.325 -22.206 1.00 93.50 89 HIS A N 1
ATOM 704 C CA . HIS A 1 89 ? 0.161 10.721 -22.562 1.00 93.50 89 HIS A CA 1
ATOM 705 C C . HIS A 1 89 ? 0.332 11.679 -21.371 1.00 93.50 89 HIS A C 1
ATOM 707 O O . HIS A 1 89 ? 0.926 12.747 -21.514 1.00 93.50 89 HIS A O 1
ATOM 713 N N . ARG A 1 90 ? -0.166 11.304 -20.185 1.00 91.94 90 ARG A N 1
ATOM 714 C CA . ARG A 1 90 ? -0.070 12.119 -18.959 1.00 91.94 90 ARG A CA 1
ATOM 715 C C . ARG A 1 90 ? 1.367 12.247 -18.451 1.00 91.94 90 ARG A C 1
ATOM 717 O O . ARG A 1 90 ? 1.745 13.286 -17.919 1.00 91.94 90 ARG A O 1
ATOM 724 N N . VAL A 1 91 ? 2.141 11.175 -18.544 1.00 91.50 91 VAL A N 1
ATOM 725 C CA . VAL A 1 91 ? 3.544 11.121 -18.124 1.00 91.50 91 VAL A CA 1
ATOM 726 C C . VAL A 1 91 ? 4.376 12.027 -19.031 1.00 91.50 91 VAL A C 1
ATOM 728 O O . VAL A 1 91 ? 5.049 12.931 -18.536 1.00 91.50 91 VAL A O 1
ATOM 731 N N . LYS A 1 92 ? 4.208 11.905 -20.351 1.00 91.50 92 LYS A N 1
ATOM 732 C CA . LYS A 1 92 ? 4.864 12.776 -21.336 1.00 91.50 92 LYS A CA 1
ATOM 733 C C . LYS A 1 92 ? 4.464 14.241 -21.188 1.00 91.50 92 LYS A C 1
ATOM 735 O O . LYS A 1 92 ? 5.323 15.115 -21.250 1.00 91.50 92 LYS A O 1
ATOM 740 N N . SER A 1 93 ? 3.190 14.538 -20.905 1.00 93.31 93 SER A N 1
ATOM 741 C CA . SER A 1 93 ? 2.746 15.921 -20.664 1.00 93.31 93 SER A CA 1
ATOM 742 C C . SER A 1 93 ? 3.354 16.547 -19.402 1.00 93.31 93 SER A C 1
ATOM 744 O O . SER A 1 93 ? 3.284 17.760 -19.231 1.00 93.31 93 SER A O 1
ATOM 746 N N . ARG A 1 94 ? 3.911 15.735 -18.493 1.00 89.31 94 ARG A N 1
ATOM 747 C CA . ARG A 1 94 ? 4.651 16.183 -17.300 1.00 89.31 94 ARG A CA 1
ATOM 748 C C . ARG A 1 94 ? 6.161 16.296 -17.539 1.00 89.31 94 ARG A C 1
ATOM 750 O O . ARG A 1 94 ? 6.877 16.660 -16.614 1.00 89.31 94 ARG A O 1
ATOM 757 N N . GLY A 1 95 ? 6.631 16.006 -18.754 1.00 92.38 95 GLY A N 1
ATOM 758 C CA . GLY A 1 95 ? 8.045 16.046 -19.124 1.00 92.38 95 GLY A CA 1
ATOM 759 C C . GLY A 1 95 ? 8.816 14.754 -18.847 1.00 92.38 95 GLY A C 1
ATOM 760 O O . GLY A 1 95 ? 10.017 14.729 -19.087 1.00 92.38 95 GLY A O 1
ATOM 761 N N . TYR A 1 96 ? 8.152 13.694 -18.379 1.00 90.19 96 TYR A N 1
ATOM 762 C CA . TYR A 1 96 ? 8.791 12.396 -18.158 1.00 90.19 96 TYR A CA 1
ATOM 763 C C . TYR A 1 96 ? 8.943 11.627 -19.472 1.00 90.19 96 TYR A C 1
ATOM 765 O O . TYR A 1 96 ? 8.063 11.659 -20.338 1.00 90.19 96 TYR A O 1
ATOM 773 N N . LEU A 1 97 ? 10.052 10.903 -19.609 1.00 89.50 97 LEU A N 1
ATOM 774 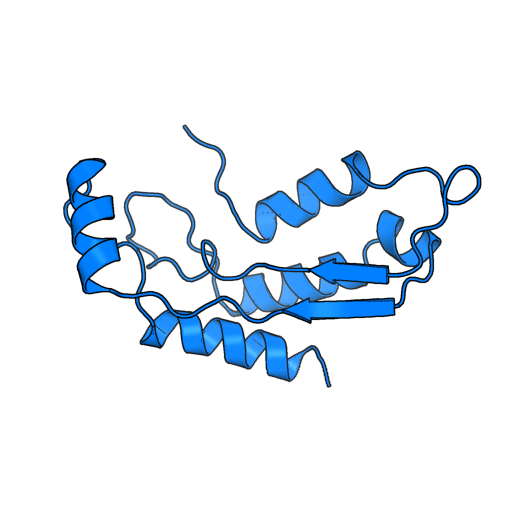C CA . LEU A 1 97 ? 10.423 10.203 -20.840 1.00 89.50 97 LEU A CA 1
ATOM 775 C C . LEU A 1 97 ? 9.821 8.799 -20.931 1.00 89.50 97 LEU A C 1
ATOM 777 O O . LEU A 1 97 ? 9.658 8.265 -22.031 1.00 89.50 97 LEU A O 1
ATOM 781 N N . LYS A 1 98 ? 9.507 8.189 -19.785 1.00 90.94 98 LYS A N 1
ATOM 782 C CA . LYS A 1 98 ? 9.009 6.813 -19.684 1.00 90.94 98 LYS A CA 1
ATOM 783 C C . LYS A 1 98 ? 7.833 6.727 -18.727 1.00 90.94 98 LYS A C 1
ATOM 785 O O . LYS A 1 98 ? 7.753 7.487 -17.765 1.00 90.94 98 LYS A O 1
ATOM 790 N N . LEU A 1 99 ? 6.952 5.755 -18.975 1.00 92.75 99 LEU A N 1
ATOM 791 C CA . LEU A 1 99 ? 5.896 5.363 -18.042 1.00 92.75 99 LEU A CA 1
ATOM 792 C C . LEU A 1 99 ? 6.462 5.161 -16.637 1.00 92.75 99 LEU A C 1
ATOM 794 O O . LEU A 1 99 ? 7.535 4.590 -16.474 1.00 92.75 99 LEU A O 1
ATOM 798 N N . ASN A 1 100 ? 5.712 5.600 -15.629 1.00 92.88 100 ASN A N 1
ATOM 799 C CA . ASN A 1 100 ? 6.116 5.466 -14.235 1.00 92.88 100 ASN A CA 1
ATOM 800 C C . ASN A 1 100 ? 5.581 4.194 -13.566 1.00 92.88 100 ASN A C 1
ATOM 802 O O . ASN A 1 100 ? 6.104 3.837 -12.523 1.00 92.88 100 ASN A O 1
ATOM 806 N N . ARG A 1 101 ? 4.568 3.518 -14.125 1.00 94.69 101 ARG A N 1
ATOM 807 C CA . ARG A 1 101 ? 4.027 2.238 -13.627 1.00 94.69 101 ARG A CA 1
ATOM 808 C C . ARG A 1 101 ? 3.286 1.468 -14.722 1.00 94.69 101 ARG A C 1
ATOM 810 O O . ARG A 1 101 ? 2.912 2.061 -15.735 1.00 94.69 101 ARG A O 1
ATOM 817 N N . SER A 1 102 ? 3.011 0.188 -14.474 1.00 96.06 102 SER A N 1
ATOM 818 C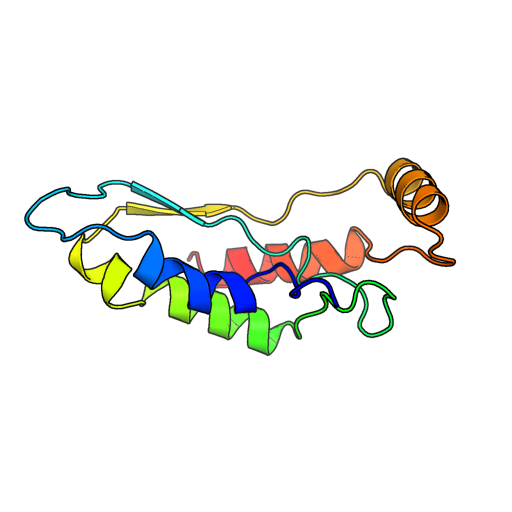 CA . SER A 1 102 ? 2.167 -0.684 -15.308 1.00 96.06 102 SER A CA 1
ATOM 819 C C . SER A 1 102 ? 1.147 -1.464 -14.475 1.00 96.06 102 SER A C 1
ATOM 821 O O . SER A 1 102 ? 1.275 -1.573 -13.252 1.00 96.06 102 SER A O 1
ATOM 823 N N . ASN A 1 103 ? 0.143 -2.038 -15.136 1.00 96.88 103 ASN A N 1
ATOM 824 C CA . ASN A 1 103 ? -0.836 -2.934 -14.524 1.00 96.88 103 ASN A CA 1
ATOM 825 C C . ASN A 1 103 ? -0.186 -4.220 -14.004 1.00 96.88 103 ASN A C 1
ATOM 827 O O . ASN A 1 103 ? -0.550 -4.658 -12.923 1.00 96.88 103 ASN A O 1
ATOM 831 N N . VAL A 1 104 ? 0.823 -4.757 -14.701 1.00 96.31 104 VAL A N 1
ATOM 832 C CA . VAL A 1 104 ? 1.568 -5.956 -14.263 1.00 96.31 104 VAL A CA 1
ATOM 833 C C . VAL A 1 104 ? 2.251 -5.733 -12.913 1.00 96.31 104 VAL A C 1
ATOM 835 O O . VAL A 1 104 ? 2.226 -6.601 -12.049 1.00 96.31 104 VAL A O 1
ATOM 838 N N . VAL A 1 105 ? 2.864 -4.563 -12.706 1.00 96.38 105 VAL A N 1
ATOM 839 C CA . VAL A 1 105 ? 3.461 -4.242 -11.401 1.00 96.38 105 VAL A CA 1
ATOM 840 C C . VAL A 1 105 ? 2.369 -3.929 -10.383 1.00 96.38 105 VAL A C 1
ATOM 842 O O . VAL A 1 105 ? 2.436 -4.410 -9.262 1.00 96.38 105 VAL A O 1
ATOM 845 N N . THR A 1 106 ? 1.335 -3.178 -10.770 1.00 97.00 106 THR A N 1
ATOM 846 C CA . THR A 1 106 ? 0.228 -2.799 -9.874 1.00 97.00 106 THR A CA 1
ATOM 847 C C . THR A 1 106 ? -0.528 -4.018 -9.328 1.00 97.00 106 THR A C 1
ATOM 849 O O . THR A 1 106 ? -0.927 -4.010 -8.164 1.00 97.00 106 THR A O 1
ATOM 852 N N . GLU A 1 107 ? -0.666 -5.080 -10.124 1.00 97.56 107 GLU A N 1
ATOM 853 C CA . GLU A 1 107 ? -1.257 -6.362 -9.725 1.00 97.56 107 GLU A CA 1
ATOM 854 C C . GLU A 1 107 ? -0.535 -6.976 -8.519 1.00 97.56 107 GLU A C 1
ATOM 856 O O . GLU A 1 107 ? -1.188 -7.364 -7.560 1.00 97.56 107 GLU A O 1
ATOM 861 N N . GLN A 1 108 ? 0.799 -6.922 -8.467 1.00 97.75 108 GLN A N 1
ATOM 862 C CA . GLN A 1 108 ? 1.571 -7.448 -7.328 1.00 97.75 108 GLN A CA 1
ATOM 863 C C . GLN A 1 108 ? 1.220 -6.739 -6.006 1.00 97.75 108 GLN A C 1
ATOM 865 O O . GLN A 1 108 ? 1.187 -7.348 -4.933 1.00 97.75 108 GLN A O 1
ATOM 870 N N . TYR A 1 109 ? 0.935 -5.435 -6.070 1.00 97.75 109 TYR A N 1
ATOM 871 C CA . TYR A 1 109 ? 0.521 -4.645 -4.907 1.00 97.75 109 TYR A CA 1
ATOM 872 C C . TYR A 1 109 ? -0.939 -4.937 -4.541 1.00 97.75 109 TYR A C 1
ATOM 874 O O . TYR A 1 109 ? -1.269 -4.987 -3.356 1.00 97.75 109 TYR A O 1
ATOM 882 N N . ALA A 1 110 ? -1.804 -5.186 -5.529 1.00 97.38 110 ALA A N 1
ATOM 883 C CA . ALA A 1 110 ? -3.169 -5.654 -5.298 1.00 97.38 110 ALA A CA 1
ATOM 884 C C . ALA A 1 110 ? -3.206 -7.041 -4.638 1.00 97.38 110 ALA A C 1
ATOM 886 O O . ALA A 1 110 ? -3.932 -7.223 -3.659 1.00 97.38 110 ALA A O 1
ATOM 887 N N . ASP A 1 111 ? -2.371 -7.975 -5.089 1.00 97.19 111 ASP A N 1
ATOM 888 C CA . ASP A 1 111 ? -2.225 -9.296 -4.477 1.00 97.19 111 ASP A CA 1
ATOM 889 C C . ASP A 1 111 ? -1.740 -9.181 -3.032 1.00 97.19 111 ASP A C 1
ATOM 891 O O . ASP A 1 111 ? -2.309 -9.792 -2.127 1.00 97.19 111 ASP A O 1
ATOM 895 N N . THR A 1 112 ? -0.761 -8.305 -2.783 1.00 97.00 112 THR A N 1
ATOM 896 C CA . THR A 1 112 ? -0.274 -8.019 -1.426 1.00 97.00 112 THR A CA 1
ATOM 897 C C . THR A 1 112 ? -1.392 -7.501 -0.517 1.00 97.00 112 THR A C 1
ATOM 899 O O . THR A 1 112 ? -1.474 -7.904 0.644 1.00 97.00 112 THR A O 1
ATOM 902 N N . CYS A 1 113 ? -2.287 -6.644 -1.018 1.00 96.56 113 CYS A N 1
ATOM 903 C CA . CYS A 1 113 ? -3.480 -6.250 -0.267 1.00 96.56 113 CYS A CA 1
ATOM 904 C C . CYS A 1 113 ? -4.371 -7.458 0.056 1.00 96.56 113 CYS A C 1
ATOM 906 O O . CYS A 1 113 ? -4.816 -7.601 1.196 1.00 96.56 113 CYS A O 1
ATOM 908 N N . GLY A 1 114 ? -4.601 -8.339 -0.922 1.00 94.62 114 GLY A N 1
ATOM 909 C CA . GLY A 1 114 ? -5.380 -9.565 -0.749 1.00 94.62 114 GLY A CA 1
ATOM 910 C C . GLY A 1 114 ? -4.770 -10.551 0.252 1.00 94.62 114 GLY A C 1
ATOM 911 O O . GLY A 1 114 ? -5.501 -11.270 0.924 1.00 94.62 114 GLY A O 1
ATOM 912 N N . GLU A 1 115 ? -3.445 -10.577 0.403 1.00 94.44 115 GLU A N 1
ATOM 913 C CA . GLU A 1 115 ? -2.773 -11.374 1.435 1.00 94.44 115 GLU A CA 1
ATOM 914 C C . GLU A 1 115 ? -2.999 -10.839 2.852 1.00 94.44 115 GLU A C 1
ATOM 916 O O . GLU A 1 115 ? -3.088 -11.633 3.785 1.00 94.44 115 GLU A O 1
ATOM 921 N N . ILE A 1 116 ? -3.056 -9.513 3.019 1.00 92.06 116 ILE A N 1
ATOM 922 C CA . ILE A 1 116 ? -3.209 -8.862 4.330 1.00 92.06 116 ILE A CA 1
ATOM 923 C C . ILE A 1 116 ? -4.670 -8.857 4.787 1.00 92.06 116 ILE A C 1
ATOM 925 O O . ILE A 1 116 ? -4.931 -8.944 5.980 1.00 92.06 116 ILE A O 1
ATOM 929 N N . ALA A 1 117 ? -5.618 -8.728 3.856 1.00 85.19 117 ALA A N 1
ATOM 930 C CA . ALA A 1 117 ? -7.043 -8.576 4.156 1.00 85.19 117 ALA A CA 1
ATOM 931 C C . ALA A 1 117 ? -7.788 -9.899 4.447 1.00 85.19 117 ALA A C 1
ATOM 933 O O . ALA A 1 117 ? -9.019 -9.897 4.476 1.00 85.19 117 ALA A O 1
ATOM 934 N N . LYS A 1 118 ? -7.065 -11.012 4.621 1.00 69.69 118 LYS A N 1
ATOM 935 C CA . LYS A 1 118 ? -7.616 -12.311 5.046 1.00 69.69 118 LYS A CA 1
ATOM 936 C C . LYS A 1 118 ? -7.816 -12.350 6.555 1.00 69.69 118 LYS A C 1
ATOM 938 O O . LYS A 1 118 ? -8.856 -12.905 6.970 1.00 69.69 118 LYS A O 1
#

Sequence (118 aa):
MQQPLGTEQGLKVLPKIMSDPQQTSVRFMAIIFGSNDACFPDAENGEHVLLDRYKKNLVKLFTHPALEAHNPRLLLVIPPLIEERRLDHRVKSRGYLKLNRSNVVTEQYADTCGEIAK

Radius of gyration: 15.67 Å; chains: 1; bounding box: 30×30×46 Å

Organism: NCBI:txid500148

Foldseek 3Di:
DPDQDFLVVVLVCLLVPQDDLVVDAAAEDEDEGQPLCLFDCPAPSNNHDDLVRNLVSVVCNCPPPSNVNRVYHYHYDQHDADPQVVQQVVCVVVVHPDRGHHPVSSVSRSVSSVVVVD

pLDDT: mean 93.12, std 7.92, range [45.06, 98.0]

Secondary structure (DSSP, 8-state):
-PPPPSHHHHHHHHHHHPPPTTT----EEEEE--TTTTS-TT-TT-----HHHHHHHHHHHHT-HHHHTT-PEEEEEPPPP--HHHHHHHHHTTT-SS-S--HHHHHHHHHHHHHH--